Protein AF-A0AAJ2NUJ0-F1 (afdb_monomer)

Mean predicted aligned error: 5.04 Å

pLDDT: mean 89.18, std 7.4, range [64.5, 95.94]

InterPro domains:
  IPR041636 Ribonuclease J, C-terminal [PF17770] (3-77)

Foldseek 3Di:
DVVVVVVVVCCQPANDKDFDWDADLVQLDTPDDRDIDTDPHDDCVVCVVVRVVVRVVLRVLSSVVSVVSDPDVVSND

Secondary structure (DSSP, 8-state):
-HHHHHHHHHHHHH-EEEEEEEEETTTTEEEEEEEEEEEBS--TTT-HHHHHHHHHHHHHHHHHHHHTT---HHHH-

Structure (mmCIF, N/CA/C/O backbone):
data_AF-A0AAJ2NUJ0-F1
#
_entry.id   AF-A0AAJ2NUJ0-F1
#
loop_
_atom_site.group_PDB
_atom_site.id
_atom_site.type_symbol
_atom_site.label_atom_id
_atom_site.label_alt_id
_atom_site.label_comp_id
_atom_site.label_asym_id
_atom_site.label_entity_id
_atom_site.label_seq_id
_atom_site.pdbx_PDB_ins_code
_atom_site.Cartn_x
_atom_site.Cartn_y
_atom_site.Cartn_z
_atom_site.occupancy
_atom_site.B_iso_or_equiv
_atom_site.auth_seq_id
_atom_site.auth_comp_id
_atom_site.auth_asym_id
_atom_site.auth_atom_id
_atom_site.pdbx_PDB_model_num
ATOM 1 N N . GLY A 1 1 ? 27.022 9.641 -0.386 1.00 70.12 1 GLY A N 1
ATOM 2 C CA . GLY A 1 1 ? 26.946 8.750 0.790 1.00 70.12 1 GLY A CA 1
ATOM 3 C C . GLY A 1 1 ? 26.385 7.406 0.370 1.00 70.12 1 GLY A C 1
ATOM 4 O O . GLY A 1 1 ? 25.483 7.391 -0.457 1.00 70.12 1 GLY A O 1
ATOM 5 N N . ASN A 1 2 ? 26.926 6.305 0.897 1.00 88.69 2 ASN A N 1
ATOM 6 C CA . ASN A 1 2 ? 26.648 4.930 0.447 1.00 88.69 2 ASN A CA 1
ATOM 7 C C . ASN A 1 2 ? 25.145 4.551 0.465 1.00 88.69 2 ASN A C 1
ATOM 9 O O . ASN A 1 2 ? 24.654 3.932 -0.470 1.00 88.69 2 ASN A O 1
ATOM 13 N N . ILE A 1 3 ? 24.389 5.015 1.469 1.00 92.62 3 ILE A N 1
ATOM 14 C CA . ILE A 1 3 ? 22.944 4.735 1.616 1.00 92.62 3 ILE A CA 1
ATOM 15 C C . ILE A 1 3 ? 22.135 5.277 0.429 1.00 92.62 3 ILE A C 1
ATOM 17 O O . ILE A 1 3 ? 21.368 4.545 -0.178 1.00 92.62 3 ILE A O 1
ATOM 21 N N . VAL A 1 4 ? 22.385 6.524 0.018 1.00 94.50 4 VAL A N 1
ATOM 22 C CA . VAL A 1 4 ? 21.670 7.152 -1.109 1.00 94.50 4 VAL A CA 1
ATOM 23 C C . VAL A 1 4 ? 21.903 6.394 -2.419 1.00 94.50 4 VAL A C 1
ATOM 25 O O . VAL A 1 4 ? 21.002 6.294 -3.247 1.00 94.50 4 VAL A O 1
ATOM 28 N N . LEU A 1 5 ? 23.113 5.863 -2.628 1.00 95.06 5 LEU A N 1
ATOM 29 C CA . LEU A 1 5 ? 23.429 5.074 -3.822 1.00 95.06 5 LEU A CA 1
ATOM 30 C C . LEU A 1 5 ? 22.759 3.697 -3.783 1.00 95.06 5 LEU A C 1
ATOM 32 O O . LEU A 1 5 ? 22.264 3.242 -4.812 1.00 95.06 5 LEU A O 1
ATOM 36 N N . ARG A 1 6 ? 22.696 3.065 -2.606 1.00 93.56 6 ARG A N 1
ATOM 37 C CA . ARG A 1 6 ? 21.973 1.805 -2.408 1.00 93.56 6 ARG A CA 1
ATOM 38 C C . ARG A 1 6 ? 20.476 1.964 -2.675 1.00 93.56 6 ARG A C 1
ATOM 40 O O . ARG A 1 6 ? 19.927 1.166 -3.425 1.00 93.56 6 ARG A O 1
ATOM 47 N N . ASP A 1 7 ? 19.848 3.001 -2.127 1.00 93.88 7 ASP A N 1
ATOM 48 C CA . ASP A 1 7 ? 18.416 3.250 -2.329 1.00 93.88 7 ASP A CA 1
ATOM 49 C C . ASP A 1 7 ? 18.115 3.492 -3.809 1.00 93.88 7 ASP A C 1
ATOM 51 O O . ASP A 1 7 ? 17.199 2.894 -4.364 1.00 93.88 7 ASP A O 1
ATOM 55 N N . ARG A 1 8 ? 18.941 4.297 -4.492 1.00 94.06 8 ARG A N 1
ATOM 56 C CA . ARG A 1 8 ? 18.810 4.510 -5.943 1.00 94.06 8 ARG A CA 1
ATOM 57 C C . ARG A 1 8 ? 18.908 3.214 -6.735 1.00 94.06 8 ARG A C 1
ATOM 59 O O . ARG A 1 8 ? 18.135 3.043 -7.670 1.00 94.06 8 ARG A O 1
ATOM 66 N N . ARG A 1 9 ? 19.833 2.323 -6.365 1.00 93.31 9 ARG A N 1
ATOM 67 C CA . ARG A 1 9 ? 19.994 1.028 -7.029 1.00 93.31 9 ARG A CA 1
ATOM 68 C C . ARG A 1 9 ? 18.734 0.172 -6.891 1.00 93.31 9 ARG A C 1
ATOM 70 O O . ARG A 1 9 ? 18.217 -0.286 -7.903 1.00 93.31 9 ARG A O 1
ATOM 77 N N . ILE A 1 10 ? 18.207 0.034 -5.673 1.00 92.94 10 ILE A N 1
ATOM 78 C CA . ILE A 1 10 ? 16.969 -0.722 -5.418 1.00 92.94 10 ILE A CA 1
ATOM 79 C C . ILE A 1 10 ? 15.813 -0.127 -6.228 1.00 92.94 10 ILE A C 1
ATOM 81 O O . ILE A 1 10 ? 15.124 -0.848 -6.939 1.00 92.94 10 ILE A O 1
ATOM 85 N N . LEU A 1 11 ? 15.644 1.197 -6.193 1.00 93.75 11 LEU A N 1
ATOM 86 C CA . LEU A 1 11 ? 14.572 1.874 -6.927 1.00 93.75 11 LEU A CA 1
ATOM 87 C C . LEU A 1 11 ? 14.691 1.719 -8.449 1.00 93.75 11 LEU A C 1
ATOM 89 O O . LEU A 1 11 ? 13.671 1.714 -9.132 1.00 93.75 11 LEU A O 1
ATOM 93 N N . SER A 1 12 ? 15.909 1.624 -8.990 1.00 93.88 12 SER A N 1
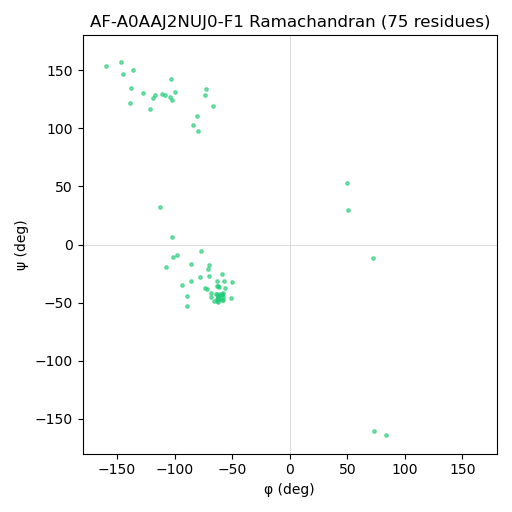ATOM 94 C CA . SER A 1 12 ? 16.121 1.417 -10.427 1.00 93.88 12 SER A CA 1
ATOM 95 C C . SER A 1 12 ? 15.906 -0.025 -10.882 1.00 93.88 12 SER A C 1
ATOM 97 O O . SER A 1 12 ? 15.580 -0.230 -12.047 1.00 93.88 12 SER A O 1
ATOM 99 N N . GLU A 1 13 ? 16.114 -1.000 -9.993 1.00 93.56 13 GLU A N 1
ATOM 100 C 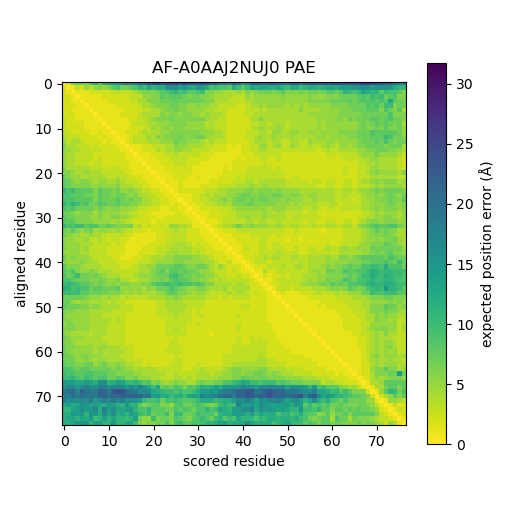CA . GLU A 1 13 ? 15.977 -2.430 -10.296 1.00 93.56 13 GLU A CA 1
ATOM 101 C C . GLU A 1 13 ? 14.536 -2.918 -10.043 1.00 93.56 13 GLU A C 1
ATOM 103 O O . GLU A 1 13 ? 13.963 -3.586 -10.896 1.00 93.56 13 GLU A O 1
ATOM 108 N N . GLU A 1 14 ? 13.928 -2.528 -8.918 1.00 94.19 14 GLU A N 1
ATOM 109 C CA . GLU A 1 14 ? 12.633 -3.052 -8.444 1.00 94.19 14 GLU A CA 1
ATOM 110 C C . GLU A 1 14 ? 11.471 -2.049 -8.587 1.00 94.19 14 GLU A C 1
ATOM 112 O O . GLU A 1 14 ? 10.297 -2.416 -8.543 1.00 94.19 14 GLU A O 1
ATOM 117 N N . GLY A 1 15 ? 11.771 -0.753 -8.717 1.00 93.50 15 GLY A N 1
ATOM 118 C CA . GLY A 1 15 ? 10.770 0.308 -8.609 1.00 93.50 15 GLY A CA 1
ATOM 119 C C . GLY A 1 15 ? 10.285 0.543 -7.173 1.00 93.50 15 GLY A C 1
ATOM 120 O O . GLY A 1 15 ? 10.959 0.215 -6.197 1.00 93.50 15 GLY A O 1
ATOM 121 N N . LEU A 1 16 ? 9.118 1.178 -7.029 1.00 93.88 16 LEU A N 1
ATOM 122 C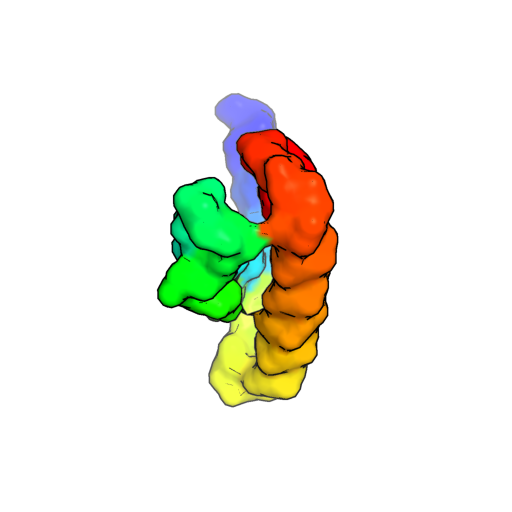 CA . LEU A 1 16 ? 8.467 1.383 -5.736 1.00 93.88 16 LEU A CA 1
ATOM 123 C C . LEU A 1 16 ? 6.940 1.352 -5.818 1.00 93.88 16 LEU A C 1
ATOM 125 O O . LEU A 1 16 ? 6.337 1.674 -6.849 1.00 93.88 16 LEU A O 1
ATOM 129 N N . VAL A 1 17 ? 6.325 1.054 -4.675 1.00 94.12 17 VAL A N 1
ATOM 130 C CA . VAL A 1 17 ? 4.899 1.249 -4.409 1.00 94.12 17 VAL A CA 1
ATOM 131 C C . VAL A 1 17 ? 4.753 2.052 -3.121 1.00 94.12 17 VAL A C 1
ATOM 133 O O . VAL A 1 17 ? 5.374 1.734 -2.110 1.00 94.12 17 VAL A O 1
ATOM 136 N N . VAL A 1 18 ? 3.942 3.105 -3.163 1.00 94.12 18 VAL A N 1
ATOM 137 C CA . VAL A 1 18 ? 3.607 3.942 -2.008 1.00 94.12 18 VAL A CA 1
ATOM 138 C C . VAL A 1 18 ? 2.145 3.722 -1.658 1.00 94.12 18 VAL A C 1
ATOM 140 O O . VAL A 1 18 ? 1.284 3.832 -2.529 1.00 94.12 18 VAL A O 1
ATOM 143 N N . VAL A 1 19 ? 1.880 3.441 -0.385 1.00 94.75 19 VAL A N 1
ATOM 144 C CA . VAL A 1 19 ? 0.532 3.318 0.176 1.00 94.75 19 VAL A CA 1
ATOM 145 C C . VAL A 1 19 ? 0.228 4.576 0.983 1.00 94.75 19 VAL A C 1
ATOM 147 O O . VAL A 1 19 ? 1.005 4.949 1.864 1.00 94.75 19 VAL A O 1
ATOM 150 N N . VAL A 1 20 ? -0.895 5.230 0.696 1.00 95.06 20 VAL A N 1
ATOM 151 C CA . VAL A 1 20 ? -1.345 6.437 1.401 1.00 95.06 20 VAL A CA 1
ATOM 152 C C . VAL A 1 20 ? -2.691 6.165 2.060 1.00 95.06 20 VAL A C 1
ATOM 154 O O . VAL A 1 20 ? -3.637 5.739 1.404 1.00 95.06 20 VAL A O 1
ATOM 157 N N . VAL A 1 21 ? -2.782 6.415 3.366 1.00 93.50 21 VAL A N 1
ATOM 158 C CA . VAL A 1 21 ? -4.007 6.213 4.152 1.00 93.50 21 VAL A CA 1
ATOM 159 C C . VAL A 1 21 ? -4.188 7.389 5.097 1.00 93.50 21 VAL A C 1
ATOM 161 O O . VAL A 1 21 ? -3.243 7.806 5.766 1.00 93.50 21 VAL A O 1
ATOM 164 N N . SER A 1 22 ? -5.409 7.908 5.178 1.00 92.81 22 SER A N 1
ATOM 165 C CA . SER A 1 22 ? -5.793 8.886 6.197 1.00 92.81 22 SER A CA 1
ATOM 166 C C . SER A 1 22 ? -6.600 8.185 7.278 1.00 92.81 22 SER A C 1
ATOM 168 O O . SER A 1 22 ? -7.615 7.561 6.980 1.00 92.81 22 SER A O 1
ATOM 170 N N . ILE A 1 23 ? -6.169 8.291 8.533 1.00 90.50 23 ILE A N 1
ATOM 171 C CA . ILE A 1 23 ? -6.815 7.631 9.673 1.00 90.50 23 ILE A CA 1
ATOM 172 C C . ILE A 1 23 ? -7.341 8.696 10.635 1.00 90.50 23 ILE A C 1
ATOM 174 O O . ILE A 1 23 ? -6.604 9.584 11.067 1.00 90.50 23 ILE A O 1
ATOM 178 N N . ASN A 1 24 ? -8.616 8.584 11.004 1.00 90.31 24 ASN A N 1
ATOM 179 C CA . ASN A 1 24 ? -9.195 9.334 12.107 1.00 90.31 24 ASN A CA 1
ATOM 180 C C . ASN A 1 24 ? -8.913 8.592 13.420 1.00 90.31 24 ASN A C 1
ATOM 182 O O . ASN A 1 24 ? -9.586 7.619 13.758 1.00 90.31 24 ASN A O 1
ATOM 186 N N . MET A 1 25 ? -7.936 9.086 14.180 1.00 84.25 25 MET A N 1
ATOM 187 C CA . MET A 1 25 ? -7.527 8.486 15.456 1.00 84.25 25 MET A CA 1
ATOM 188 C C . MET A 1 25 ? -8.554 8.653 16.585 1.00 84.25 25 MET A C 1
ATOM 190 O O . MET A 1 25 ? -8.487 7.924 17.567 1.00 84.25 25 MET A O 1
ATOM 194 N N . LYS A 1 26 ? -9.512 9.586 16.475 1.00 87.69 26 LYS A N 1
ATOM 195 C CA . LYS A 1 26 ? -10.582 9.722 17.482 1.00 87.69 26 LYS A CA 1
ATOM 196 C C . LYS A 1 26 ? -11.602 8.594 17.357 1.00 87.69 26 LYS A C 1
ATOM 198 O O . LYS A 1 26 ? -12.113 8.104 18.357 1.00 87.69 26 LYS A O 1
ATOM 203 N N . GLU A 1 27 ? -11.883 8.195 16.122 1.00 88.38 27 GLU A N 1
ATOM 204 C CA . GLU A 1 27 ? -12.858 7.151 15.803 1.00 88.38 27 GLU A CA 1
ATOM 205 C C . GLU A 1 27 ? -12.213 5.782 15.572 1.00 88.38 27 GLU A C 1
ATOM 207 O O . GLU A 1 27 ? -12.937 4.795 15.473 1.00 88.38 27 GLU A O 1
ATOM 212 N N . PHE A 1 28 ? -10.876 5.719 15.495 1.00 86.06 28 PHE A N 1
ATOM 213 C CA . PHE A 1 28 ? -10.108 4.546 15.065 1.00 86.06 28 PHE A CA 1
ATOM 214 C C . PHE A 1 28 ? -10.651 3.977 13.750 1.00 86.06 28 PHE A C 1
ATOM 216 O O . PHE A 1 28 ? -11.002 2.805 13.642 1.00 86.06 28 PHE A O 1
ATOM 223 N N . LYS A 1 29 ? -10.777 4.841 12.740 1.00 89.12 29 LYS A N 1
ATOM 224 C CA . LYS A 1 29 ? -11.297 4.466 11.421 1.00 89.12 29 LYS A CA 1
ATOM 225 C C . LYS A 1 29 ? -10.461 5.065 10.309 1.00 89.12 29 LYS A C 1
ATOM 227 O O . LYS A 1 29 ? -9.909 6.156 10.444 1.00 89.12 29 LYS A O 1
ATOM 232 N N . ILE A 1 30 ? -10.418 4.362 9.184 1.00 90.88 30 ILE A N 1
ATOM 233 C CA . ILE A 1 30 ? -9.890 4.904 7.936 1.00 90.88 30 ILE A CA 1
ATOM 234 C C . ILE A 1 30 ? -10.842 6.015 7.480 1.00 90.88 30 ILE A C 1
ATOM 236 O O . ILE A 1 30 ? -12.027 5.777 7.266 1.00 90.88 30 ILE A O 1
ATOM 240 N N . ALA A 1 31 ? -10.322 7.234 7.377 1.00 93.12 31 ALA A N 1
ATOM 241 C CA . ALA A 1 31 ? -11.045 8.391 6.867 1.00 93.12 31 ALA A CA 1
ATOM 242 C C . ALA A 1 31 ? -10.964 8.484 5.333 1.00 93.12 31 ALA A C 1
ATOM 244 O O . ALA A 1 31 ? -11.899 8.973 4.709 1.00 93.12 31 ALA A O 1
ATOM 245 N N . SER A 1 32 ? -9.856 8.028 4.731 1.00 93.88 32 SER A N 1
ATOM 246 C CA . SER A 1 32 ? -9.654 7.973 3.274 1.00 93.88 32 SER A CA 1
ATOM 247 C C . SER A 1 32 ? -8.545 6.983 2.895 1.00 93.88 32 SER A C 1
ATOM 249 O O . SER A 1 32 ? -7.610 6.777 3.676 1.00 93.88 32 SER A O 1
ATOM 251 N N . GLY A 1 33 ? -8.610 6.438 1.678 1.00 90.19 33 GLY A N 1
ATOM 252 C CA . GLY A 1 33 ? -7.693 5.413 1.167 1.00 90.19 33 GLY A CA 1
ATOM 253 C C . GLY A 1 33 ? -8.089 3.991 1.601 1.00 90.19 33 GLY A C 1
ATOM 254 O O . GLY A 1 33 ? -9.217 3.793 2.063 1.00 90.19 33 GLY A O 1
ATOM 255 N N . PRO A 1 34 ? -7.185 2.994 1.496 1.00 93.06 34 PRO A N 1
ATOM 256 C CA . PRO A 1 34 ? -5.785 3.093 1.072 1.00 93.06 34 PRO A CA 1
ATOM 257 C C . PRO A 1 34 ? -5.603 3.320 -0.436 1.00 93.06 34 PRO A C 1
ATOM 259 O O . PRO A 1 34 ? -6.096 2.547 -1.255 1.00 93.06 34 PRO A O 1
ATOM 262 N N . ASP A 1 35 ? -4.819 4.332 -0.800 1.00 93.94 35 ASP A N 1
ATOM 263 C CA . ASP A 1 35 ? -4.451 4.630 -2.188 1.00 93.94 35 ASP A CA 1
ATOM 264 C C . ASP A 1 35 ? -3.049 4.097 -2.497 1.00 93.94 35 ASP A C 1
ATOM 266 O O . ASP A 1 35 ? -2.108 4.327 -1.733 1.00 93.94 35 ASP A O 1
ATOM 270 N N . LEU A 1 36 ? -2.903 3.383 -3.618 1.00 93.56 36 LEU A N 1
ATOM 271 C CA . LEU A 1 36 ? -1.635 2.792 -4.054 1.00 93.56 36 LEU A CA 1
ATOM 272 C C . LEU A 1 36 ? -1.090 3.539 -5.268 1.00 93.56 36 LEU A C 1
ATOM 274 O O . LEU A 1 36 ? -1.768 3.698 -6.282 1.00 93.56 36 LEU A O 1
ATOM 278 N N . ILE A 1 37 ? 0.173 3.947 -5.181 1.00 92.56 37 ILE A N 1
ATOM 279 C CA . ILE A 1 37 ? 0.894 4.616 -6.263 1.00 92.56 37 ILE A CA 1
ATOM 280 C C . ILE A 1 37 ? 2.126 3.783 -6.591 1.00 92.56 37 ILE A C 1
ATOM 282 O O . ILE A 1 37 ? 3.024 3.664 -5.762 1.00 92.56 37 ILE A O 1
ATOM 286 N N . SER A 1 38 ? 2.202 3.243 -7.807 1.00 93.56 38 SER A N 1
ATOM 287 C CA . SER A 1 38 ? 3.389 2.531 -8.287 1.00 93.56 38 SER A CA 1
ATOM 288 C C . SER A 1 38 ? 4.214 3.378 -9.257 1.00 93.56 38 SER A C 1
ATOM 290 O O . SER A 1 38 ? 3.667 4.115 -10.082 1.00 93.56 38 SER A O 1
ATOM 292 N N . ARG A 1 39 ? 5.544 3.263 -9.172 1.00 92.81 39 ARG A N 1
ATOM 293 C CA . ARG A 1 39 ? 6.493 3.799 -10.157 1.00 92.81 39 ARG A CA 1
ATOM 294 C C . ARG A 1 39 ? 7.598 2.779 -10.399 1.00 92.81 39 ARG A C 1
ATOM 296 O O . ARG A 1 39 ? 8.280 2.393 -9.460 1.00 92.81 39 ARG A O 1
ATOM 303 N N . GLY A 1 40 ? 7.778 2.350 -11.645 1.00 91.19 40 GLY A N 1
ATOM 304 C CA . GLY A 1 40 ? 8.829 1.397 -12.026 1.00 91.19 40 GLY A CA 1
ATOM 305 C C . GLY A 1 40 ? 8.607 -0.049 -11.564 1.00 91.19 40 GLY A C 1
ATOM 306 O O . GLY A 1 40 ? 9.293 -0.920 -12.069 1.00 91.19 40 GLY A O 1
ATOM 307 N N . PHE A 1 41 ? 7.644 -0.306 -10.668 1.00 91.19 41 PHE A N 1
ATOM 308 C CA . PHE A 1 41 ? 7.304 -1.655 -10.209 1.00 91.19 41 PHE A CA 1
ATOM 309 C C . PHE A 1 41 ? 6.242 -2.304 -11.106 1.00 91.19 41 PHE A C 1
ATOM 311 O O . PHE A 1 41 ? 6.456 -3.389 -11.633 1.00 91.19 41 PHE A O 1
ATOM 318 N N . VAL A 1 42 ? 5.105 -1.631 -11.331 1.00 92.00 42 VAL A N 1
ATOM 319 C CA . VAL A 1 42 ? 4.027 -2.179 -12.165 1.00 92.00 42 VAL A CA 1
ATOM 320 C C . VAL A 1 42 ? 3.298 -1.102 -12.970 1.00 92.00 42 VAL A C 1
ATOM 322 O O . VAL A 1 42 ? 3.139 0.039 -12.523 1.00 92.00 42 VAL A O 1
ATOM 325 N N . TYR A 1 43 ? 2.831 -1.458 -14.171 1.00 88.56 43 TYR A N 1
ATOM 326 C CA . TYR A 1 43 ? 1.986 -0.578 -14.971 1.00 88.56 43 TYR A CA 1
ATOM 327 C C . TYR A 1 43 ? 0.538 -0.617 -14.473 1.00 88.56 43 TYR A C 1
ATOM 329 O O . TYR A 1 43 ? -0.254 -1.485 -14.829 1.00 88.56 43 TYR A O 1
ATOM 337 N N . MET A 1 44 ? 0.181 0.373 -13.651 1.00 86.81 44 MET A N 1
ATOM 338 C CA . MET A 1 44 ? -1.108 0.450 -12.945 1.00 86.81 44 MET A CA 1
ATOM 339 C C . MET A 1 44 ? -2.342 0.250 -13.838 1.00 86.81 44 MET A C 1
ATOM 341 O O . MET A 1 44 ? -3.344 -0.277 -13.370 1.00 86.81 44 MET A O 1
ATOM 345 N N . ARG A 1 45 ? -2.292 0.664 -15.113 1.00 86.81 45 ARG A N 1
ATOM 346 C CA . ARG A 1 45 ? -3.444 0.548 -16.026 1.00 86.81 45 ARG A CA 1
ATOM 347 C C . ARG A 1 45 ? -3.761 -0.893 -16.421 1.00 86.81 45 ARG A C 1
ATOM 349 O O . ARG A 1 45 ? -4.910 -1.181 -16.726 1.00 86.81 45 ARG A O 1
ATOM 356 N N . GLU A 1 46 ? -2.764 -1.769 -16.418 1.00 91.00 46 GLU A N 1
ATOM 357 C CA . GLU A 1 46 ? -2.912 -3.180 -16.800 1.00 91.00 46 GLU A CA 1
ATOM 358 C C . GLU A 1 46 ? -2.989 -4.103 -15.581 1.00 91.00 46 GLU A C 1
ATOM 360 O O . GLU A 1 46 ? -3.322 -5.275 -15.702 1.00 91.00 46 GLU A O 1
ATOM 365 N N . SER A 1 47 ? -2.701 -3.583 -14.389 1.00 91.06 47 SER A N 1
ATOM 366 C CA . SER A 1 47 ? -2.605 -4.370 -13.155 1.00 91.06 47 SER A CA 1
ATOM 367 C C . SER A 1 47 ? -3.713 -4.056 -12.157 1.00 91.06 47 SER A C 1
ATOM 369 O O . SER A 1 47 ? -3.498 -4.140 -10.951 1.00 91.06 47 SER A O 1
ATOM 371 N N . GLY A 1 48 ? -4.899 -3.700 -12.657 1.00 89.75 48 GLY A N 1
ATOM 372 C CA . GLY A 1 48 ? -6.057 -3.354 -11.831 1.00 89.75 48 GLY A CA 1
ATOM 373 C C . GLY A 1 48 ? -6.370 -4.411 -10.770 1.00 89.75 48 GLY A C 1
ATOM 374 O O . GLY A 1 48 ? -6.510 -4.063 -9.602 1.00 89.75 48 GLY A O 1
ATOM 375 N N . ASP A 1 49 ? -6.380 -5.693 -11.143 1.00 93.75 49 ASP A N 1
ATOM 376 C CA . ASP A 1 49 ? -6.689 -6.793 -10.218 1.00 93.75 49 ASP A CA 1
ATOM 377 C C . ASP A 1 49 ? -5.668 -6.898 -9.077 1.00 93.75 49 ASP A C 1
ATOM 379 O O . ASP A 1 49 ? -6.044 -6.921 -7.908 1.00 93.75 49 ASP A O 1
ATOM 383 N N . LEU A 1 50 ? -4.370 -6.848 -9.399 1.00 93.00 50 LEU A N 1
ATOM 384 C CA . LEU A 1 50 ? -3.293 -6.878 -8.404 1.00 93.00 50 LEU A CA 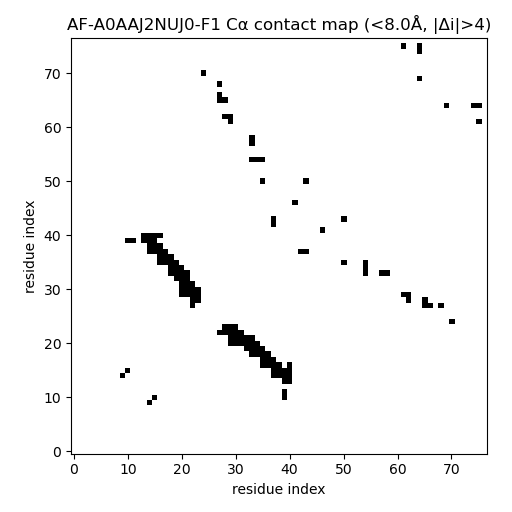1
ATOM 385 C C . LEU A 1 50 ? -3.405 -5.712 -7.412 1.00 93.00 50 LEU A C 1
ATOM 387 O O . LEU A 1 50 ? -3.228 -5.888 -6.205 1.00 93.00 50 LEU A O 1
ATOM 391 N N . ILE A 1 51 ? -3.686 -4.511 -7.921 1.00 92.19 51 ILE A N 1
ATOM 392 C CA . ILE A 1 51 ? -3.813 -3.308 -7.096 1.00 92.19 51 ILE A CA 1
ATOM 393 C C . ILE A 1 51 ? -5.062 -3.381 -6.214 1.00 92.19 51 ILE A C 1
ATOM 395 O O . ILE A 1 51 ? -4.975 -3.058 -5.028 1.00 92.19 51 ILE A O 1
ATOM 399 N N . ASN A 1 52 ? -6.187 -3.856 -6.752 1.00 93.12 52 ASN A N 1
ATOM 400 C CA . ASN A 1 52 ? -7.424 -4.050 -5.997 1.00 93.12 52 ASN A CA 1
ATOM 401 C C . ASN A 1 52 ? -7.235 -5.070 -4.866 1.00 93.12 52 ASN A C 1
ATOM 403 O O . ASN A 1 52 ? -7.655 -4.830 -3.731 1.00 93.12 52 ASN A O 1
ATOM 407 N N . ASP A 1 53 ? -6.561 -6.187 -5.139 1.00 95.12 53 ASP A N 1
ATOM 408 C CA . ASP A 1 53 ? -6.268 -7.205 -4.130 1.00 95.12 53 ASP A CA 1
ATOM 409 C C . ASP A 1 53 ? -5.357 -6.664 -3.026 1.00 95.12 53 ASP A C 1
ATOM 411 O O . ASP A 1 53 ? -5.628 -6.867 -1.836 1.00 95.12 53 ASP A O 1
ATOM 415 N N . ALA A 1 54 ? -4.323 -5.904 -3.395 1.00 94.62 54 ALA A N 1
ATOM 416 C CA . ALA A 1 54 ? -3.448 -5.244 -2.434 1.00 94.62 54 ALA A CA 1
ATOM 417 C C . ALA A 1 54 ? -4.212 -4.219 -1.574 1.00 94.62 54 ALA A C 1
ATOM 419 O O . ALA A 1 54 ? -4.076 -4.224 -0.347 1.00 94.62 54 ALA A O 1
ATOM 420 N N . GLN A 1 55 ? -5.071 -3.391 -2.180 1.00 94.19 55 GLN A N 1
ATOM 421 C CA . GLN A 1 55 ? -5.939 -2.450 -1.460 1.00 94.19 55 GLN A CA 1
ATOM 422 C C . GLN A 1 55 ? -6.857 -3.163 -0.465 1.00 94.19 55 GLN A C 1
ATOM 424 O O . GLN A 1 55 ? -6.960 -2.751 0.697 1.00 94.19 55 GLN A O 1
ATOM 429 N N . ASN A 1 56 ? -7.483 -4.262 -0.886 1.00 95.56 56 ASN A N 1
ATOM 430 C CA . ASN A 1 56 ? -8.353 -5.070 -0.035 1.00 95.56 56 ASN A CA 1
ATOM 431 C C . ASN A 1 56 ? -7.587 -5.685 1.142 1.00 95.56 56 ASN A C 1
ATOM 433 O O . ASN A 1 56 ? -8.079 -5.679 2.276 1.00 95.56 56 ASN A O 1
ATOM 437 N N . LEU A 1 57 ? -6.382 -6.202 0.894 1.00 95.94 57 LEU A N 1
ATOM 438 C CA . LEU A 1 57 ? -5.528 -6.788 1.924 1.00 95.94 57 LEU A CA 1
ATOM 439 C C . LEU A 1 57 ? -5.113 -5.744 2.969 1.00 95.94 57 LEU A C 1
ATOM 441 O O . LEU A 1 57 ? -5.280 -5.976 4.170 1.00 95.94 57 LEU A O 1
ATOM 445 N N . ILE A 1 58 ? -4.636 -4.582 2.517 1.00 94.44 58 ILE A N 1
ATOM 446 C CA . ILE A 1 58 ? -4.207 -3.476 3.385 1.00 94.44 58 ILE A CA 1
ATOM 447 C C . ILE A 1 58 ? -5.387 -2.966 4.218 1.00 94.44 58 ILE A C 1
ATOM 449 O O . ILE A 1 58 ? -5.266 -2.827 5.434 1.00 94.44 58 ILE A O 1
ATOM 453 N N . THR A 1 59 ? -6.551 -2.761 3.595 1.00 94.06 59 THR A N 1
ATOM 454 C CA . THR A 1 59 ? -7.767 -2.299 4.286 1.00 94.06 59 THR A CA 1
ATOM 455 C C . THR A 1 59 ? -8.162 -3.246 5.415 1.00 94.06 59 THR A C 1
ATOM 457 O O . THR A 1 59 ? -8.397 -2.813 6.544 1.00 94.06 59 THR A O 1
ATOM 460 N N . LYS A 1 60 ? -8.193 -4.557 5.140 1.00 94.19 60 LYS A N 1
ATOM 461 C CA . LYS A 1 60 ? -8.501 -5.578 6.154 1.00 94.19 60 LYS A CA 1
ATOM 462 C C . LYS A 1 60 ? -7.493 -5.552 7.301 1.00 94.19 60 LYS A C 1
ATOM 464 O O . LYS A 1 60 ? -7.888 -5.658 8.462 1.00 94.19 60 LYS A O 1
ATOM 469 N N . HIS A 1 61 ? -6.207 -5.407 6.987 1.00 91.38 61 HIS A N 1
ATOM 470 C CA . HIS A 1 61 ? -5.154 -5.377 7.995 1.00 91.38 61 HIS A CA 1
ATOM 471 C C . HIS A 1 61 ? -5.260 -4.145 8.903 1.00 91.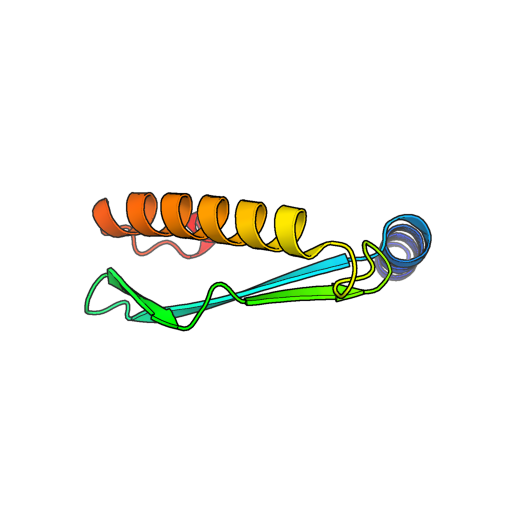38 61 HIS A C 1
ATOM 473 O O . HIS A 1 61 ? -5.277 -4.290 10.126 1.00 91.38 61 HIS A O 1
ATOM 479 N N . ILE A 1 62 ? -5.422 -2.954 8.318 1.00 89.75 62 ILE A N 1
ATOM 480 C CA . ILE A 1 62 ? -5.570 -1.705 9.073 1.00 89.75 62 ILE A CA 1
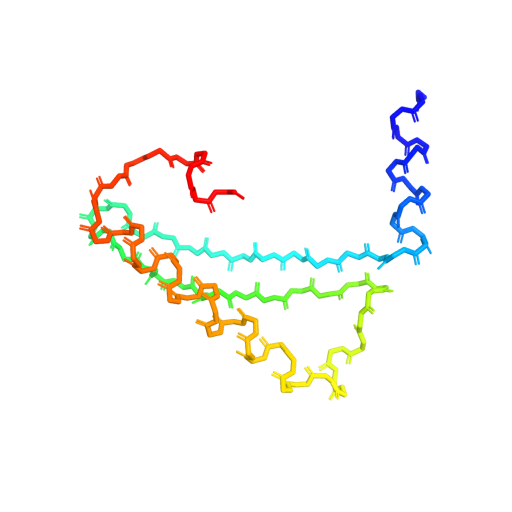ATOM 481 C C . ILE A 1 62 ? -6.828 -1.749 9.942 1.00 89.75 62 ILE A C 1
ATOM 483 O O . ILE A 1 62 ? -6.747 -1.424 11.123 1.00 89.75 62 ILE A O 1
ATOM 487 N N . ASN A 1 63 ? -7.966 -2.219 9.421 1.00 90.12 63 ASN A N 1
ATOM 488 C CA . ASN A 1 63 ? -9.193 -2.339 10.218 1.00 90.12 63 ASN A CA 1
ATOM 489 C C . ASN A 1 63 ? -8.998 -3.247 11.442 1.00 90.12 63 ASN A C 1
ATOM 491 O O . ASN A 1 63 ? -9.384 -2.874 12.548 1.00 90.12 63 ASN A O 1
ATOM 495 N N . LYS A 1 64 ? -8.305 -4.381 11.285 1.00 89.69 64 LYS A N 1
ATOM 496 C CA . LYS A 1 64 ? -7.981 -5.283 12.402 1.00 89.69 64 LYS A CA 1
ATOM 497 C C . LYS A 1 64 ? -7.070 -4.634 13.452 1.00 89.69 64 LYS A C 1
ATOM 499 O O . LYS A 1 64 ? -7.193 -4.925 14.641 1.00 89.69 64 LYS A O 1
ATOM 504 N N . ILE A 1 65 ? -6.133 -3.783 13.033 1.00 86.31 65 ILE A N 1
ATOM 505 C CA . ILE A 1 65 ? -5.283 -3.014 13.954 1.00 86.31 65 ILE A CA 1
ATOM 506 C C . ILE A 1 65 ? -6.130 -1.976 14.700 1.00 86.31 65 ILE A C 1
ATOM 508 O O . ILE A 1 65 ? -6.047 -1.874 15.924 1.00 86.31 65 ILE A O 1
ATOM 512 N N . MET A 1 66 ? -6.993 -1.254 13.985 1.00 85.25 66 MET A N 1
ATOM 513 C CA . MET A 1 66 ? -7.865 -0.227 14.559 1.00 85.25 66 MET A CA 1
ATOM 514 C C . MET A 1 66 ? -8.860 -0.790 15.582 1.00 85.25 66 MET A C 1
ATOM 516 O O . MET A 1 66 ? -9.101 -0.155 16.609 1.00 85.25 66 MET A O 1
ATOM 520 N N . GLU A 1 67 ? -9.374 -2.007 15.372 1.00 86.06 67 GLU A N 1
ATOM 521 C CA . GLU A 1 67 ? -10.218 -2.722 16.346 1.00 86.06 67 GLU A CA 1
ATOM 522 C C . GLU A 1 67 ? -9.530 -2.907 17.705 1.00 86.06 67 GLU A C 1
ATOM 524 O O . GLU A 1 67 ? -10.184 -2.877 18.749 1.00 86.06 67 GLU A O 1
ATOM 529 N N . ARG A 1 68 ? -8.200 -3.042 17.715 1.00 84.00 68 ARG A N 1
ATOM 530 C CA . ARG A 1 68 ? -7.406 -3.164 18.947 1.00 84.00 68 ARG A CA 1
A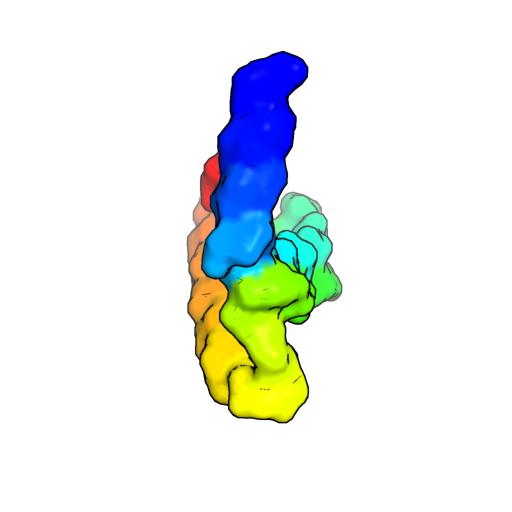TOM 531 C C . ARG A 1 68 ? -7.209 -1.824 19.663 1.00 84.00 68 ARG A C 1
ATOM 533 O O . ARG A 1 68 ? -6.632 -1.814 20.747 1.00 84.00 68 ARG A O 1
ATOM 540 N N . LYS A 1 69 ? -7.661 -0.707 19.073 1.00 73.62 69 LYS A N 1
ATOM 541 C CA . LYS A 1 69 ? -7.485 0.675 19.564 1.00 73.62 69 LYS A CA 1
ATOM 542 C C . LYS A 1 69 ? -6.031 1.020 19.913 1.00 73.62 69 LYS A C 1
ATOM 544 O O . LYS A 1 69 ? -5.762 1.838 20.793 1.00 73.62 69 LYS A O 1
ATOM 549 N N . THR A 1 70 ? -5.080 0.392 19.222 1.00 69.62 70 THR A N 1
ATOM 550 C CA . THR A 1 70 ? -3.658 0.711 19.369 1.00 69.62 70 THR A CA 1
ATOM 551 C C . THR A 1 70 ? -3.3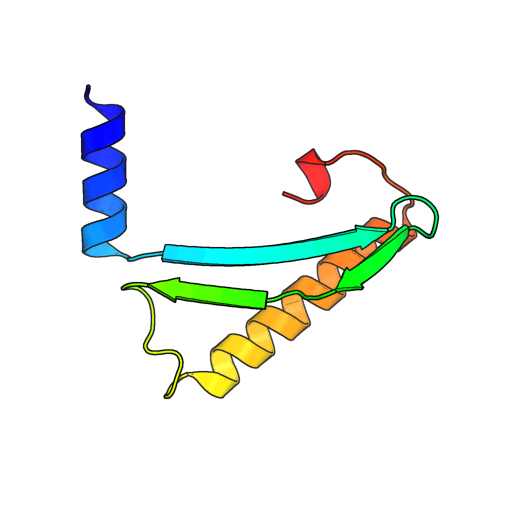75 2.053 18.704 1.00 69.62 70 THR A C 1
ATOM 553 O O . THR A 1 70 ? -3.849 2.339 17.606 1.00 69.62 70 THR A O 1
ATOM 556 N N . SER A 1 71 ? -2.636 2.914 19.402 1.00 64.50 71 SER A N 1
ATOM 557 C CA . SER A 1 71 ? -2.259 4.246 18.909 1.00 64.50 71 SER A CA 1
ATOM 558 C C . SER A 1 71 ? -0.811 4.296 18.409 1.00 64.50 71 SER A C 1
ATOM 560 O O . SER A 1 71 ? -0.303 5.378 18.111 1.00 64.50 71 SER A O 1
ATOM 562 N N . GLN A 1 72 ? -0.115 3.153 18.351 1.00 74.62 72 GLN A N 1
ATOM 563 C CA . GLN A 1 72 ? 1.282 3.117 17.925 1.00 74.62 72 GLN A CA 1
ATOM 564 C C . GLN A 1 72 ? 1.397 3.142 16.400 1.00 74.62 72 GLN A C 1
ATOM 566 O O . GLN A 1 72 ? 1.114 2.168 15.711 1.00 74.62 72 GLN A O 1
ATOM 571 N N . TRP A 1 73 ? 1.899 4.261 15.873 1.00 72.00 73 TRP A N 1
ATOM 572 C CA . TRP A 1 73 ? 2.165 4.442 14.443 1.00 72.00 73 TRP A CA 1
ATOM 573 C C . TRP A 1 73 ? 3.154 3.428 13.857 1.00 72.00 73 TRP A C 1
ATOM 575 O O . TRP A 1 73 ? 3.106 3.174 12.660 1.00 72.00 73 TRP A O 1
ATOM 585 N N . SER A 1 74 ? 4.038 2.851 14.673 1.00 74.25 74 SER A N 1
ATOM 586 C CA . SER A 1 74 ? 4.969 1.795 14.257 1.00 74.25 74 SER A CA 1
ATOM 587 C C . SER A 1 74 ? 4.296 0.456 13.973 1.00 74.25 74 SER A C 1
ATOM 589 O O . SER A 1 74 ? 4.885 -0.358 13.284 1.00 74.25 74 SER A O 1
ATOM 591 N N . GLU A 1 75 ? 3.098 0.209 14.509 1.00 71.44 75 GLU A N 1
ATOM 592 C CA . GLU A 1 75 ? 2.324 -1.001 14.194 1.00 71.44 75 GLU A CA 1
ATOM 593 C C . GLU A 1 75 ? 1.482 -0.821 12.922 1.00 71.44 75 GLU A C 1
ATOM 595 O O . GLU A 1 75 ? 1.001 -1.799 12.359 1.00 71.44 75 GLU A O 1
ATOM 600 N N . ILE A 1 76 ? 1.288 0.432 12.489 1.00 70.44 76 ILE A N 1
ATOM 601 C CA . ILE A 1 76 ? 0.523 0.802 11.290 1.00 70.44 76 ILE A CA 1
ATOM 602 C C . ILE A 1 76 ? 1.438 0.934 10.057 1.00 70.44 76 ILE A C 1
ATOM 604 O O . ILE A 1 76 ? 0.987 0.650 8.949 1.00 70.44 76 ILE A O 1
ATOM 608 N N . LYS A 1 77 ? 2.680 1.410 10.238 1.00 75.62 77 LYS A N 1
ATOM 609 C CA . LYS A 1 77 ? 3.704 1.540 9.185 1.00 75.62 77 LYS A CA 1
ATOM 610 C C . LYS A 1 77 ? 4.423 0.224 8.931 1.00 75.62 77 LYS A C 1
ATOM 612 O O . LYS A 1 77 ? 4.684 -0.045 7.741 1.00 75.62 77 LYS A O 1
#

Solvent-accessible surface area (backbone atoms only — not comparable to full-atom values): 4659 Å² total; per-residue (Å²): 112,71,66,64,56,52,53,51,49,49,43,72,74,54,24,44,75,47,80,45,69,42,69,37,79,92,75,48,39,78,73,41,71,63,44,79,50,60,47,80,53,56,64,64,88,82,37,52,67,64,51,52,51,50,39,52,52,51,49,54,51,52,51,59,48,30,75,68,68,64,83,56,64,79,82,76,108

Sequence (77 aa):
GNIVLRDRRILSEEGLVVVVVSINMKEFKIASGPDLISRGFVYMRESGDLINDAQNLITKHINKIMERKTSQWSEIK

Nearest PDB structures (foldseek):
  3zq4-assembly1_A  TM=9.259E-01  e=1.544E-08  Bacillus subtilis subsp. subtilis str. 168
  3zq4-assembly1_E  TM=9.271E-01  e=1.778E-07  Bacillus subtilis subsp. subtilis str. 168
  3zq4-assembly1_C  TM=9.576E-01  e=9.898E-07  Bacillus subtilis subsp. subtilis str. 168
  3zq4-assembly1_D  TM=9.581E-01  e=3.041E-06  Ba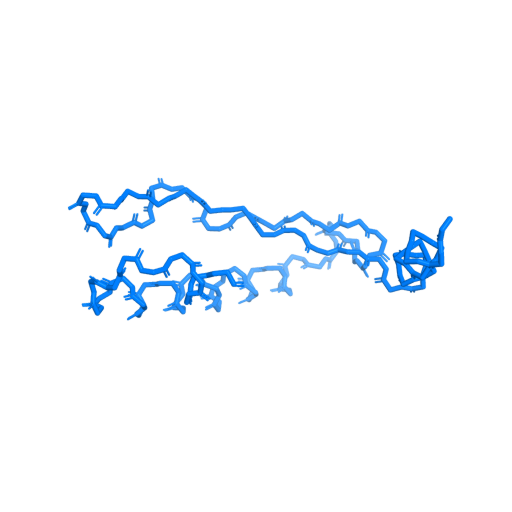cillus subtilis subsp. subtilis str. 168
  8cgl-assembly1_A  TM=6.681E-01  e=1.438E-01  Helicobacter pylori B128

Radius of gyration: 15.23 Å; Cα contacts (8 Å, |Δi|>4): 71; chains: 1; bounding box: 40×17×36 Å

Organism: Alkalihalophilus pseudofirmus (NCBI:txid79885)